Protein AF-A0A522F5X0-F1 (afdb_monomer_lite)

Radius of gyration: 20.47 Å; chains: 1; bounding box: 51×37×40 Å

Foldseek 3Di:
DFPQWAAPVRDGPDTRDDDPLAAAEQALPANALTACALAENHLYECANYNCHNYQCANYHCHNY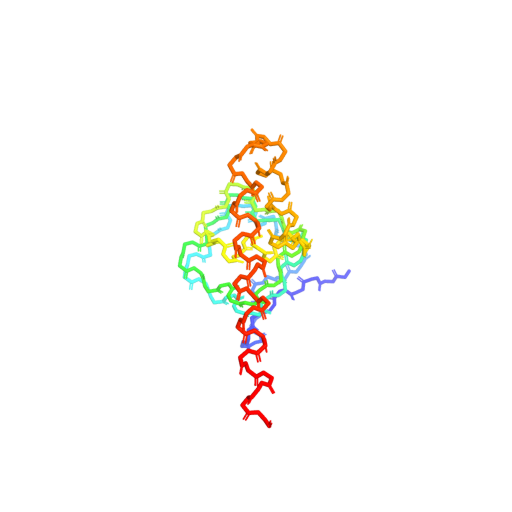HRDDPVNVVNHDDCCDPVVVVVVVCVVPVPPSVVVVVVVVVVVVVVVVVVVVVD

Secondary structure (DSSP, 8-state):
----EE-TT--EEE-TTS---TT-B-TT-B-TT-B-TT-B-TT-B-TT-B-TT-B-TT-B-TT-BS--HHHHHTTSS---HHHHHHHHHHT-TTHHHHHHHHHHHHHHHHHHHHHTT-

pLDDT: mean 72.4, std 12.67, range [42.53, 90.56]

Sequence (118 aa):
MELRVKNIYGKIIFDSVKENLKYINLRNAVLENANLKGVNLVNANLENANLENANLENANLENAKGLSVNNLLNKTSKVSFWALMAHILIGGAVIGLSVYTIYNTLGIIIWLMILSIK

Structure (mmCIF, N/CA/C/O backbone):
data_AF-A0A522F5X0-F1
#
_entry.id   AF-A0A522F5X0-F1
#
loop_
_atom_site.group_PDB
_atom_site.id
_atom_site.type_symbol
_atom_site.label_atom_id
_atom_site.label_alt_id
_atom_site.label_comp_id
_atom_site.label_asym_id
_atom_site.label_entity_id
_atom_site.label_seq_id
_atom_site.pdbx_PDB_ins_code
_atom_site.Cartn_x
_atom_site.Cartn_y
_atom_site.Cartn_z
_atom_site.occupancy
_atom_site.B_iso_or_equiv
_atom_site.auth_seq_id
_atom_site.auth_comp_id
_atom_site.auth_asym_id
_atom_site.auth_atom_id
_atom_site.pdbx_PDB_model_num
ATOM 1 N N . MET A 1 1 ? -23.457 7.690 -5.151 1.00 42.53 1 MET A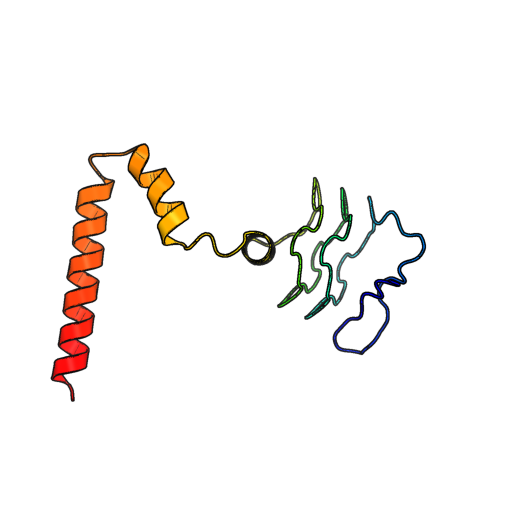 N 1
ATOM 2 C CA . MET A 1 1 ? -22.444 7.442 -6.195 1.00 42.53 1 MET A CA 1
ATOM 3 C C . MET A 1 1 ? -21.910 6.051 -5.946 1.00 42.53 1 MET A C 1
ATOM 5 O O . MET A 1 1 ? -21.353 5.828 -4.879 1.00 42.53 1 MET A O 1
ATOM 9 N N . GLU A 1 2 ? -22.161 5.114 -6.855 1.00 47.72 2 GLU A N 1
ATOM 10 C CA . GLU A 1 2 ? -21.611 3.772 -6.717 1.00 47.72 2 GLU A CA 1
ATOM 11 C C . GLU A 1 2 ? -20.102 3.780 -7.083 1.00 47.72 2 GLU A C 1
ATOM 13 O O . GLU A 1 2 ? -19.741 3.793 -8.258 1.00 47.72 2 GLU A O 1
ATOM 18 N N . LEU A 1 3 ? -19.197 3.859 -6.095 1.00 52.19 3 LEU A N 1
ATOM 19 C CA . LEU A 1 3 ? -17.733 3.717 -6.249 1.00 52.19 3 LEU A CA 1
ATOM 20 C C . LEU A 1 3 ? -17.291 2.299 -6.681 1.00 52.19 3 LEU A C 1
ATOM 22 O O . LEU A 1 3 ? -16.812 1.501 -5.875 1.00 52.19 3 LEU A O 1
ATOM 26 N N . ARG A 1 4 ? -17.439 1.963 -7.961 1.00 66.25 4 ARG A N 1
ATOM 27 C CA . ARG A 1 4 ? -16.871 0.723 -8.510 1.00 66.25 4 ARG A CA 1
ATOM 28 C C . ARG A 1 4 ? -15.369 0.876 -8.706 1.00 66.25 4 ARG A C 1
ATOM 30 O O . ARG A 1 4 ? -14.936 1.590 -9.610 1.00 66.25 4 ARG A O 1
ATOM 37 N N . VAL A 1 5 ? -14.577 0.183 -7.894 1.00 72.56 5 VAL A N 1
ATOM 38 C CA . VAL A 1 5 ? -13.126 0.111 -8.094 1.00 72.56 5 VAL A CA 1
ATOM 39 C C . VAL A 1 5 ? -12.866 -0.878 -9.218 1.00 72.56 5 VAL A C 1
ATOM 41 O O . VAL A 1 5 ? -13.249 -2.042 -9.115 1.00 72.56 5 VAL A O 1
ATOM 44 N N . LYS A 1 6 ? -12.222 -0.429 -10.294 1.00 77.81 6 LYS A N 1
ATOM 45 C CA . LYS A 1 6 ? -11.808 -1.280 -11.415 1.00 77.81 6 LYS A CA 1
ATOM 46 C C . LYS A 1 6 ? -10.287 -1.303 -11.517 1.00 77.81 6 LYS A C 1
ATOM 48 O O . LYS A 1 6 ? -9.650 -0.303 -11.197 1.00 77.81 6 LYS A O 1
ATOM 53 N N . ASN A 1 7 ? -9.724 -2.424 -11.960 1.00 75.88 7 ASN A N 1
ATOM 54 C CA . ASN A 1 7 ? -8.313 -2.490 -12.360 1.00 75.88 7 ASN A CA 1
ATOM 55 C C . ASN A 1 7 ? -8.145 -2.165 -13.854 1.00 75.88 7 ASN A C 1
ATOM 57 O O . ASN A 1 7 ? -9.129 -1.947 -14.566 1.00 75.88 7 ASN A O 1
ATOM 61 N N . ILE A 1 8 ? -6.899 -2.204 -14.339 1.00 73.88 8 ILE A N 1
ATOM 62 C CA . ILE A 1 8 ? -6.541 -2.011 -15.757 1.00 73.88 8 ILE A CA 1
ATOM 63 C C . ILE A 1 8 ? -7.288 -2.922 -16.742 1.00 73.88 8 ILE A C 1
ATOM 65 O O . ILE A 1 8 ? -7.482 -2.548 -17.892 1.00 73.88 8 ILE A O 1
ATOM 69 N N . TYR A 1 9 ? -7.760 -4.091 -16.308 1.00 76.88 9 TYR A N 1
ATOM 70 C CA . TYR A 1 9 ? -8.514 -5.020 -17.156 1.00 76.88 9 TYR A CA 1
ATOM 71 C C . TYR A 1 9 ? -10.006 -4.669 -17.228 1.00 76.88 9 TYR A C 1
ATOM 73 O O . TYR A 1 9 ? -10.807 -5.440 -17.750 1.00 76.88 9 TYR A O 1
ATOM 81 N N . GLY A 1 10 ? -10.414 -3.546 -16.628 1.00 73.25 10 GLY A N 1
ATOM 82 C CA . GLY A 1 10 ? -11.814 -3.163 -16.478 1.00 73.25 10 GLY A CA 1
ATOM 83 C C . GLY A 1 10 ? -12.590 -4.052 -15.501 1.00 73.25 10 GLY A C 1
ATOM 84 O O . GLY A 1 10 ? -13.799 -3.862 -15.341 1.00 73.25 10 GLY A O 1
ATOM 85 N N . LYS A 1 11 ? -11.919 -4.997 -14.823 1.00 78.00 11 LYS A N 1
ATOM 86 C CA . LYS A 1 11 ? -12.540 -5.906 -13.860 1.00 78.00 11 LYS A CA 1
ATOM 87 C C . LYS A 1 11 ? -12.908 -5.121 -12.611 1.00 78.00 11 LYS A C 1
ATOM 89 O O . LYS A 1 11 ? -12.049 -4.477 -12.010 1.00 78.00 11 LYS A O 1
ATOM 94 N N . ILE A 1 12 ? -14.180 -5.198 -12.222 1.00 72.38 12 ILE A N 1
ATOM 95 C CA . ILE A 1 12 ? -14.646 -4.673 -10.938 1.00 72.38 12 ILE A CA 1
ATOM 96 C C . ILE A 1 12 ? -13.978 -5.500 -9.842 1.00 72.38 12 ILE A C 1
ATOM 98 O O . ILE A 1 12 ? -14.120 -6.721 -9.792 1.00 72.38 12 ILE A O 1
ATOM 102 N N . ILE A 1 13 ? -13.207 -4.812 -9.012 1.00 73.75 13 ILE A N 1
ATOM 103 C CA . ILE A 1 13 ? -12.533 -5.362 -7.843 1.00 73.75 13 ILE A CA 1
ATOM 104 C C . ILE A 1 13 ? -13.480 -5.263 -6.646 1.00 73.75 13 ILE A C 1
ATOM 106 O O . ILE A 1 13 ? -13.622 -6.237 -5.919 1.00 73.75 13 ILE A O 1
ATOM 110 N N . PHE A 1 14 ? -14.181 -4.127 -6.509 1.00 73.75 14 PHE A N 1
ATOM 111 C CA . PHE A 1 14 ? -15.183 -3.882 -5.465 1.00 73.75 14 PHE A CA 1
ATOM 112 C C . PHE A 1 14 ? -16.363 -3.094 -6.035 1.00 73.75 14 PHE A C 1
ATOM 114 O O . PHE A 1 14 ? -16.153 -2.114 -6.759 1.00 73.75 14 PHE A O 1
ATOM 121 N N . ASP A 1 15 ? -17.589 -3.503 -5.698 1.00 65.00 15 ASP A N 1
ATOM 122 C CA . ASP A 1 15 ? -18.812 -2.762 -6.012 1.00 65.00 15 ASP A CA 1
ATOM 123 C C . ASP A 1 15 ? -19.373 -2.097 -4.743 1.00 65.00 15 ASP A C 1
ATOM 125 O O . ASP A 1 15 ? -19.517 -2.686 -3.675 1.00 65.00 15 ASP A O 1
ATOM 129 N N . SER A 1 16 ? -19.632 -0.809 -4.863 1.00 58.03 16 SER A N 1
ATOM 130 C CA . SER A 1 16 ? -19.728 0.202 -3.800 1.00 58.03 16 SER A CA 1
ATOM 131 C C . SER A 1 16 ? -20.894 0.198 -2.820 1.00 58.03 16 SER A C 1
ATOM 133 O O . SER A 1 16 ? -21.125 1.212 -2.163 1.00 58.03 16 SER A O 1
ATOM 135 N N . VAL A 1 17 ? -21.650 -0.876 -2.675 1.00 52.41 17 VAL A N 1
ATOM 136 C CA . VAL A 1 17 ? -22.863 -0.792 -1.847 1.00 52.41 17 VAL A CA 1
ATOM 137 C C . VAL A 1 17 ? -22.642 -1.322 -0.428 1.00 52.41 17 VAL A C 1
ATOM 139 O O . VAL A 1 17 ? -23.480 -1.084 0.440 1.00 52.41 17 VAL A O 1
ATOM 142 N N . LYS A 1 18 ? -21.535 -2.024 -0.126 1.00 49.34 18 LYS A N 1
ATOM 143 C CA . LYS A 1 18 ? -21.519 -2.783 1.139 1.00 49.34 18 LYS A CA 1
ATOM 144 C C . LYS A 1 18 ? -20.195 -3.168 1.780 1.00 49.34 18 LYS A C 1
ATOM 146 O O . LYS A 1 18 ? -20.221 -3.668 2.905 1.00 49.34 18 LYS A O 1
ATOM 151 N N . GLU A 1 19 ? -19.055 -3.000 1.129 1.00 53.53 19 GLU A N 1
ATOM 152 C CA . GLU A 1 19 ? -17.862 -3.676 1.635 1.00 53.53 19 GLU A CA 1
ATOM 153 C C . GLU A 1 19 ? -17.099 -2.806 2.628 1.00 53.53 19 GLU A C 1
ATOM 155 O O . GLU A 1 19 ? -16.337 -1.900 2.300 1.00 53.53 19 GLU A O 1
ATOM 160 N N . ASN A 1 20 ? -17.325 -3.117 3.901 1.00 60.59 20 ASN A N 1
ATOM 161 C CA . ASN A 1 20 ? -16.385 -2.852 4.969 1.00 60.59 20 ASN A CA 1
ATOM 162 C C . ASN A 1 20 ? -15.110 -3.656 4.654 1.00 60.59 20 ASN A C 1
ATOM 164 O O . ASN A 1 20 ? -14.924 -4.740 5.194 1.00 60.59 20 ASN A O 1
ATOM 168 N N . LEU A 1 21 ? -14.250 -3.141 3.766 1.00 71.12 21 LEU A N 1
ATOM 169 C CA . LEU A 1 21 ? -12.991 -3.775 3.331 1.00 71.12 21 LEU A CA 1
ATOM 170 C C . LEU A 1 21 ? -11.930 -3.817 4.444 1.00 71.12 21 LEU A C 1
ATOM 172 O O . LEU A 1 21 ? -10.749 -4.083 4.207 1.00 71.12 21 LEU A O 1
ATOM 176 N N . LYS A 1 22 ? -12.361 -3.591 5.686 1.00 72.56 22 LYS A N 1
ATOM 177 C CA . LYS A 1 22 ? -11.572 -3.880 6.864 1.00 72.56 22 LYS A CA 1
ATOM 178 C C . LYS A 1 22 ? -11.257 -5.375 6.849 1.00 72.56 22 LYS A C 1
ATOM 180 O O . LYS A 1 22 ? -12.168 -6.186 6.706 1.00 72.56 22 LYS A O 1
ATOM 185 N N . TYR A 1 23 ? -9.989 -5.735 7.010 1.00 80.25 23 TYR A N 1
ATOM 186 C CA . TYR A 1 23 ? -9.493 -7.120 7.020 1.00 80.25 23 TYR A CA 1
ATOM 187 C C . TYR A 1 23 ? -9.523 -7.867 5.679 1.00 80.25 23 TYR A C 1
ATOM 189 O O . TYR A 1 23 ? -9.340 -9.086 5.664 1.00 80.25 23 TYR A O 1
ATOM 197 N N . ILE A 1 24 ? -9.729 -7.189 4.546 1.00 83.44 24 ILE A N 1
ATOM 198 C CA . ILE A 1 24 ? -9.742 -7.896 3.264 1.00 83.44 24 ILE A CA 1
ATOM 199 C C . ILE A 1 24 ? -8.366 -8.486 2.922 1.00 83.44 24 ILE A C 1
ATOM 201 O O . ILE A 1 24 ? -7.327 -7.856 3.130 1.00 83.44 24 ILE A O 1
ATOM 205 N N . ASN A 1 25 ? -8.358 -9.699 2.366 1.00 84.38 25 ASN A N 1
ATOM 206 C CA . ASN A 1 25 ? -7.154 -10.318 1.829 1.00 84.38 25 ASN A CA 1
ATOM 207 C C . ASN A 1 25 ? -7.022 -10.025 0.328 1.00 84.38 25 ASN A C 1
ATOM 209 O O . ASN A 1 25 ? -7.747 -10.585 -0.489 1.00 84.38 25 ASN A O 1
ATOM 213 N N . LEU A 1 26 ? -6.078 -9.153 -0.013 1.00 82.31 26 LEU A N 1
ATOM 214 C CA . LEU A 1 26 ? -5.714 -8.737 -1.369 1.00 82.31 26 LEU A CA 1
ATOM 215 C C . LEU A 1 26 ? -4.275 -9.133 -1.707 1.00 82.31 26 LEU A C 1
ATOM 217 O O . LEU A 1 26 ? -3.614 -8.492 -2.527 1.00 82.31 26 LEU A O 1
ATOM 221 N N . ARG A 1 27 ? -3.779 -10.203 -1.084 1.00 86.50 27 ARG A N 1
ATOM 222 C CA . ARG A 1 27 ? -2.451 -10.731 -1.370 1.00 86.50 27 ARG A CA 1
ATOM 223 C C . ARG A 1 27 ? -2.326 -11.090 -2.856 1.00 86.50 27 ARG A C 1
ATOM 225 O O . ARG A 1 27 ? -3.177 -11.792 -3.398 1.00 86.50 27 ARG A O 1
ATOM 232 N N . ASN A 1 28 ? -1.252 -10.633 -3.500 1.00 85.81 28 ASN A N 1
ATOM 233 C CA . ASN A 1 28 ? -0.994 -10.770 -4.942 1.00 85.81 28 ASN A CA 1
ATOM 234 C C . ASN A 1 28 ? -2.065 -10.132 -5.862 1.00 85.81 28 ASN A C 1
ATOM 236 O O . ASN A 1 28 ? -2.160 -10.493 -7.037 1.00 85.81 28 ASN A O 1
ATOM 240 N N . ALA A 1 29 ? -2.906 -9.219 -5.362 1.00 84.31 29 ALA A N 1
ATOM 241 C CA . ALA A 1 29 ? -3.924 -8.577 -6.189 1.00 84.31 29 ALA A CA 1
ATOM 242 C C . ALA A 1 29 ? -3.302 -7.623 -7.223 1.00 84.31 29 ALA A C 1
ATOM 244 O O . ALA A 1 29 ? -2.361 -6.890 -6.924 1.00 84.31 29 ALA A O 1
ATOM 245 N N . VAL A 1 30 ? -3.874 -7.586 -8.431 1.00 85.81 30 VAL A N 1
ATOM 246 C CA . VAL A 1 30 ? -3.515 -6.600 -9.462 1.00 85.81 30 VAL A CA 1
ATOM 247 C C . VAL A 1 30 ? -4.452 -5.399 -9.344 1.00 85.81 30 VAL A C 1
ATOM 249 O O . VAL A 1 30 ? -5.593 -5.439 -9.814 1.00 85.81 30 VAL A O 1
ATOM 252 N N . LEU A 1 31 ? -3.954 -4.356 -8.681 1.00 82.88 31 LEU A N 1
ATOM 253 C CA . LEU A 1 31 ? -4.622 -3.084 -8.381 1.00 82.88 31 LEU A CA 1
ATOM 254 C C . LEU A 1 31 ? -3.945 -1.910 -9.108 1.00 82.88 31 LEU A C 1
ATOM 256 O O . LEU A 1 31 ? -4.115 -0.755 -8.720 1.00 82.88 31 LEU A O 1
ATOM 260 N N . GLU A 1 32 ? -3.173 -2.203 -10.154 1.00 85.81 32 GLU A N 1
ATOM 261 C CA . GLU A 1 32 ? -2.517 -1.192 -10.974 1.00 85.81 32 GLU A CA 1
ATOM 262 C C . GLU A 1 32 ? -3.557 -0.188 -11.492 1.00 85.81 32 GLU A C 1
ATOM 264 O O . GLU A 1 32 ? -4.641 -0.587 -11.937 1.00 85.81 32 GLU A O 1
ATOM 269 N N . ASN A 1 33 ? -3.254 1.107 -11.391 1.00 84.06 33 ASN A N 1
ATOM 270 C CA . ASN A 1 33 ? -4.137 2.214 -11.778 1.00 84.06 33 ASN A CA 1
ATOM 271 C C . ASN A 1 33 ? -5.535 2.202 -11.112 1.00 84.06 33 ASN A C 1
ATOM 273 O O . ASN A 1 33 ? -6.448 2.897 -11.567 1.00 84.06 33 ASN A O 1
ATOM 277 N N . ALA A 1 34 ? -5.747 1.425 -10.043 1.00 84.44 34 ALA A N 1
ATOM 278 C CA . ALA A 1 34 ? -7.047 1.343 -9.386 1.00 84.44 34 ALA A CA 1
ATOM 279 C C . ALA A 1 34 ? -7.384 2.648 -8.647 1.00 84.44 34 ALA A C 1
ATOM 281 O O . ALA A 1 34 ? -6.550 3.228 -7.949 1.00 84.44 34 ALA A O 1
ATOM 282 N N . ASN A 1 35 ? -8.640 3.090 -8.744 1.00 82.62 35 ASN A N 1
ATOM 283 C CA . ASN A 1 35 ? -9.130 4.219 -7.958 1.00 82.62 35 ASN A CA 1
ATOM 284 C C . ASN A 1 35 ? -9.631 3.745 -6.587 1.00 82.62 35 ASN A C 1
ATOM 286 O O . ASN A 1 35 ? -10.764 3.288 -6.467 1.00 82.62 35 ASN A O 1
ATOM 290 N N . LEU A 1 36 ? -8.784 3.867 -5.567 1.00 80.94 36 LEU A N 1
ATOM 291 C CA . LEU A 1 36 ? -9.053 3.499 -4.173 1.00 80.94 36 LEU A CA 1
ATOM 292 C C . LEU A 1 36 ? -9.269 4.737 -3.278 1.00 80.94 36 LEU A C 1
ATOM 294 O O . LEU A 1 36 ? -9.126 4.664 -2.054 1.00 80.94 36 LEU A O 1
ATOM 298 N N . LYS A 1 37 ? -9.625 5.884 -3.873 1.00 82.62 37 LYS A N 1
ATOM 299 C CA . LYS A 1 37 ? -9.823 7.143 -3.151 1.00 82.62 37 LYS A CA 1
ATOM 300 C C . LYS A 1 37 ? -10.915 7.008 -2.085 1.00 82.62 37 LYS A C 1
ATOM 302 O O . LYS A 1 37 ? -12.047 6.642 -2.390 1.00 82.62 37 LYS A O 1
ATOM 307 N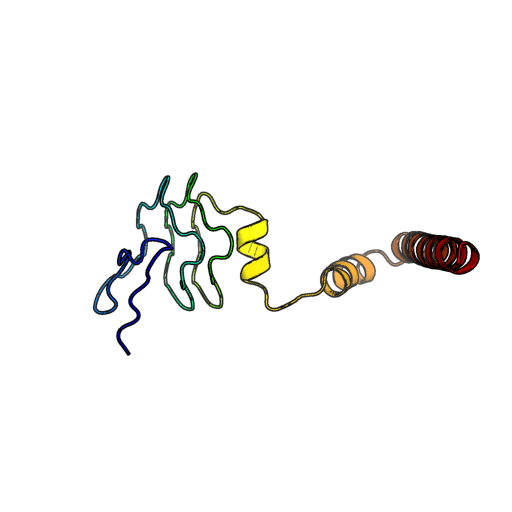 N . GLY A 1 38 ? -10.581 7.332 -0.835 1.00 80.88 38 GLY A N 1
ATOM 308 C CA . GLY A 1 38 ? -11.512 7.293 0.301 1.00 80.88 38 GLY A CA 1
ATOM 309 C C . GLY A 1 38 ? -11.914 5.890 0.778 1.00 80.88 38 GLY A C 1
ATOM 310 O O . GLY A 1 38 ? -12.798 5.767 1.624 1.00 80.88 38 GLY A O 1
ATOM 311 N N . VAL A 1 39 ? -11.296 4.827 0.254 1.00 82.50 39 VAL A N 1
ATOM 312 C CA . VAL A 1 39 ? -11.649 3.442 0.599 1.00 82.50 39 VAL A CA 1
ATOM 313 C C . VAL A 1 39 ? -11.129 3.068 1.993 1.00 82.50 39 VAL A C 1
ATOM 315 O O . VAL A 1 39 ? -10.044 3.482 2.402 1.00 82.50 39 VAL A O 1
ATOM 318 N N . ASN A 1 40 ? -11.898 2.264 2.734 1.00 84.50 40 ASN A N 1
ATOM 319 C CA . ASN A 1 40 ? -11.536 1.792 4.071 1.00 84.50 40 ASN A CA 1
ATOM 320 C C . ASN A 1 40 ? -10.876 0.403 4.038 1.00 84.50 40 ASN A C 1
ATOM 322 O O . ASN A 1 40 ? -11.571 -0.605 4.039 1.00 84.50 40 ASN A O 1
ATOM 326 N N . LEU A 1 41 ? -9.545 0.365 4.045 1.00 83.81 41 LEU A N 1
ATOM 327 C CA . LEU A 1 41 ? -8.683 -0.823 3.976 1.00 83.81 41 LEU A CA 1
ATOM 328 C C . LEU A 1 41 ? -7.987 -1.128 5.321 1.00 83.81 41 LEU A C 1
ATOM 330 O O . LEU A 1 41 ? -6.866 -1.639 5.353 1.00 83.81 41 LEU A O 1
ATOM 334 N N . VAL A 1 42 ? -8.621 -0.798 6.449 1.00 88.69 42 VAL A N 1
ATOM 335 C CA . VAL A 1 42 ? -8.044 -1.035 7.784 1.00 88.69 42 VAL A CA 1
ATOM 336 C C . VAL A 1 42 ? -7.762 -2.527 7.988 1.00 88.69 42 VAL A C 1
ATOM 338 O O . VAL A 1 42 ? -8.625 -3.360 7.736 1.00 88.69 42 VAL A O 1
ATOM 341 N N . ASN A 1 43 ? -6.572 -2.893 8.462 1.00 89.44 43 ASN A N 1
ATOM 342 C CA . ASN A 1 43 ? -6.119 -4.283 8.617 1.00 89.44 43 ASN A CA 1
ATOM 343 C C . ASN A 1 43 ? -6.113 -5.121 7.315 1.00 89.44 43 ASN A C 1
ATOM 345 O O . ASN A 1 43 ? -6.080 -6.351 7.388 1.00 89.44 43 ASN A O 1
ATOM 349 N N . ALA A 1 44 ? -6.167 -4.508 6.127 1.00 88.56 44 ALA A N 1
ATOM 350 C CA . ALA A 1 44 ? -6.120 -5.250 4.867 1.00 88.56 44 ALA A CA 1
ATOM 351 C C . ALA A 1 44 ? -4.749 -5.918 4.647 1.00 88.56 44 ALA A C 1
ATOM 353 O O . ALA A 1 44 ? -3.706 -5.359 4.993 1.00 88.56 44 ALA A O 1
ATOM 354 N N . ASN A 1 45 ? -4.731 -7.100 4.027 1.00 89.12 45 ASN A N 1
ATOM 355 C CA . ASN A 1 45 ? -3.499 -7.743 3.573 1.00 89.12 45 ASN A CA 1
ATOM 356 C C . ASN A 1 45 ? -3.246 -7.416 2.093 1.00 89.12 45 ASN A C 1
ATOM 358 O O . ASN A 1 45 ? -3.937 -7.948 1.232 1.00 89.12 45 ASN A O 1
ATOM 362 N N . LEU A 1 46 ? -2.254 -6.572 1.803 1.00 87.06 46 LEU A N 1
ATOM 363 C CA . LEU A 1 46 ? -1.813 -6.188 0.454 1.00 87.06 46 LEU A CA 1
ATOM 364 C C . LEU A 1 46 ? -0.423 -6.762 0.121 1.00 87.06 46 LEU A C 1
ATOM 366 O O . LEU A 1 46 ? 0.274 -6.234 -0.743 1.00 87.06 46 LEU A O 1
ATOM 370 N N . GLU A 1 47 ? 0.019 -7.825 0.802 1.00 90.56 47 GLU A N 1
ATOM 371 C CA . GLU A 1 47 ? 1.307 -8.470 0.514 1.00 90.56 47 GLU A CA 1
ATOM 372 C C . GLU A 1 47 ? 1.414 -8.838 -0.972 1.00 90.56 47 GLU A C 1
ATOM 374 O O . GLU A 1 47 ? 0.544 -9.511 -1.527 1.00 90.56 47 GLU A O 1
ATOM 379 N N . ASN A 1 48 ? 2.488 -8.388 -1.624 1.00 87.38 48 ASN A N 1
ATOM 380 C CA . ASN A 1 48 ? 2.743 -8.579 -3.057 1.00 87.38 48 ASN A CA 1
ATOM 381 C C . ASN A 1 48 ? 1.644 -8.041 -3.997 1.00 87.38 48 ASN A C 1
ATOM 383 O O . ASN A 1 48 ? 1.598 -8.437 -5.162 1.00 87.38 48 ASN A O 1
ATOM 387 N N . ALA A 1 49 ? 0.735 -7.181 -3.531 1.00 87.44 49 ALA A N 1
ATOM 388 C CA . ALA A 1 49 ? -0.236 -6.547 -4.413 1.00 87.44 49 ALA A CA 1
ATOM 389 C C . ALA A 1 49 ? 0.464 -5.530 -5.331 1.00 87.44 49 ALA A C 1
ATOM 391 O O . ALA A 1 49 ? 1.274 -4.722 -4.870 1.00 87.44 49 ALA A O 1
ATOM 392 N N . ASN A 1 50 ? 0.125 -5.532 -6.622 1.00 86.81 50 ASN A N 1
ATOM 393 C CA . ASN A 1 50 ? 0.564 -4.486 -7.539 1.00 86.81 50 ASN A CA 1
ATOM 394 C C . ASN A 1 50 ? -0.348 -3.262 -7.370 1.00 86.81 50 ASN A C 1
ATOM 396 O O . ASN A 1 50 ? -1.489 -3.288 -7.821 1.0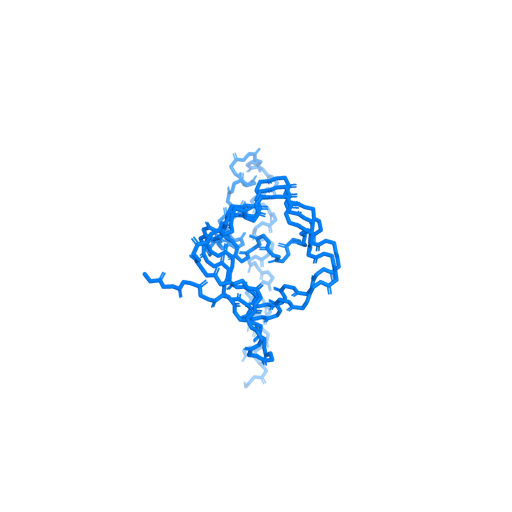0 86.81 50 ASN A O 1
ATOM 400 N N . LEU A 1 51 ? 0.159 -2.217 -6.713 1.00 84.69 51 LEU A N 1
ATOM 401 C CA . LEU A 1 51 ? -0.511 -0.930 -6.479 1.00 84.69 51 LEU A CA 1
ATOM 402 C C . LEU A 1 51 ? 0.111 0.210 -7.302 1.00 84.69 51 LEU A C 1
ATOM 404 O O . LEU A 1 51 ? -0.079 1.385 -6.980 1.00 84.69 51 LEU A O 1
ATOM 408 N N . GLU A 1 52 ? 0.882 -0.112 -8.340 1.00 85.44 52 GLU A N 1
ATOM 409 C CA . GLU A 1 52 ? 1.511 0.894 -9.188 1.00 85.44 52 GLU A CA 1
ATOM 410 C C . GLU A 1 52 ? 0.449 1.842 -9.771 1.00 85.44 52 GLU A C 1
ATOM 412 O O . GLU A 1 52 ? -0.595 1.421 -10.273 1.00 85.44 52 GLU A O 1
ATOM 417 N N . ASN A 1 53 ? 0.682 3.149 -9.615 1.00 83.12 53 ASN A N 1
ATOM 418 C CA . ASN A 1 53 ? -0.232 4.226 -10.017 1.00 83.12 53 ASN A CA 1
ATOM 419 C C . ASN A 1 53 ? -1.652 4.171 -9.411 1.00 83.12 53 ASN A C 1
ATOM 421 O O . ASN A 1 53 ? -2.543 4.892 -9.862 1.00 83.12 53 ASN A O 1
ATOM 425 N N . ALA A 1 54 ? -1.894 3.358 -8.378 1.00 85.00 54 ALA A N 1
ATOM 426 C CA . ALA A 1 54 ? -3.183 3.336 -7.693 1.00 85.00 54 ALA A CA 1
ATOM 427 C C . ALA A 1 54 ? -3.435 4.658 -6.943 1.00 85.00 54 ALA A C 1
ATOM 429 O O . ALA A 1 54 ? -2.556 5.183 -6.249 1.00 85.00 54 ALA A O 1
ATOM 430 N N . ASN A 1 55 ? -4.659 5.183 -7.036 1.00 82.69 55 ASN A N 1
ATOM 431 C CA . ASN A 1 55 ? -5.067 6.376 -6.301 1.00 82.69 55 ASN A CA 1
ATOM 432 C C . ASN A 1 55 ? -5.523 5.993 -4.888 1.00 82.69 55 ASN A C 1
ATOM 434 O O . ASN A 1 55 ? -6.632 5.499 -4.712 1.00 82.69 55 ASN A O 1
ATOM 438 N N . LEU A 1 56 ? -4.679 6.253 -3.889 1.00 81.69 56 LEU A N 1
ATOM 439 C CA . LEU A 1 56 ? -4.942 5.993 -2.467 1.00 81.69 56 LEU A CA 1
ATOM 440 C C . LEU A 1 56 ? -5.276 7.273 -1.677 1.00 81.69 56 LEU A C 1
ATOM 442 O O . LEU A 1 56 ? -5.197 7.286 -0.446 1.00 81.69 56 LEU A O 1
ATOM 446 N N . GLU A 1 57 ? -5.631 8.365 -2.358 1.00 83.38 57 GLU A N 1
ATOM 447 C CA . GLU A 1 57 ? -5.963 9.637 -1.714 1.00 83.38 57 GLU A CA 1
ATOM 448 C C . GLU A 1 57 ? -7.090 9.439 -0.685 1.00 83.38 57 GLU A C 1
ATOM 450 O O . GLU A 1 57 ? -8.134 8.858 -0.981 1.00 83.38 57 GLU A O 1
ATOM 455 N N . ASN A 1 58 ? -6.889 9.904 0.549 1.00 81.75 58 ASN A N 1
ATOM 456 C CA . ASN A 1 58 ? -7.838 9.744 1.661 1.00 81.75 58 ASN A CA 1
ATOM 457 C C . ASN A 1 58 ? -8.235 8.288 1.998 1.00 81.75 58 ASN A C 1
ATOM 459 O O . ASN A 1 58 ? -9.184 8.084 2.753 1.00 81.75 58 ASN A O 1
ATOM 463 N N . ALA A 1 59 ? -7.534 7.270 1.486 1.00 83.50 59 ALA A N 1
ATOM 464 C CA . ALA A 1 59 ? -7.788 5.881 1.861 1.00 83.50 59 ALA A CA 1
ATOM 465 C C . ALA A 1 59 ? -7.376 5.624 3.322 1.00 83.50 59 ALA A C 1
ATOM 467 O O . ALA A 1 59 ? -6.306 6.056 3.778 1.00 83.50 59 ALA A O 1
ATOM 468 N N . ASN A 1 60 ? -8.206 4.886 4.064 1.00 85.56 60 ASN A N 1
ATOM 469 C CA . ASN A 1 60 ? -7.855 4.434 5.404 1.00 85.56 60 ASN A CA 1
ATOM 470 C C . ASN A 1 60 ? -7.072 3.117 5.312 1.00 85.56 60 ASN A C 1
ATOM 472 O O . ASN A 1 60 ? -7.637 2.089 4.967 1.00 85.56 60 ASN A O 1
ATOM 476 N N . LEU A 1 61 ? -5.775 3.166 5.614 1.00 83.94 61 LEU A N 1
ATOM 477 C CA . LEU A 1 61 ? -4.829 2.044 5.534 1.00 83.94 61 LEU A CA 1
ATOM 478 C C . LEU A 1 61 ? -4.265 1.672 6.914 1.00 83.94 61 LEU A C 1
ATOM 480 O O . LEU A 1 61 ? -3.172 1.118 7.014 1.00 83.94 61 LEU A O 1
ATOM 484 N N . GLU A 1 62 ? -4.959 2.040 7.992 1.00 87.56 62 GLU A N 1
ATOM 485 C CA . GLU A 1 62 ? -4.524 1.723 9.352 1.00 87.56 62 GLU A CA 1
ATOM 486 C C . GLU A 1 62 ? -4.260 0.215 9.490 1.00 87.56 62 GLU A C 1
ATOM 488 O O . GLU A 1 62 ? -5.112 -0.600 9.141 1.00 87.56 62 GLU A O 1
ATOM 493 N N . ASN A 1 63 ? -3.070 -0.166 9.961 1.00 86.94 63 ASN A N 1
ATOM 494 C CA . ASN A 1 63 ? -2.645 -1.564 10.126 1.00 86.94 63 ASN A CA 1
ATOM 495 C C . ASN A 1 63 ? -2.686 -2.436 8.851 1.00 86.94 63 ASN A C 1
ATOM 497 O O . ASN A 1 63 ? -2.643 -3.665 8.946 1.00 86.94 63 ASN A O 1
ATOM 501 N N . ALA A 1 64 ? -2.759 -1.842 7.657 1.00 87.62 64 ALA A N 1
ATOM 502 C CA . ALA A 1 64 ? -2.648 -2.597 6.415 1.00 87.62 64 ALA A CA 1
ATOM 503 C C . ALA A 1 64 ? -1.226 -3.171 6.250 1.00 87.62 64 ALA A C 1
ATOM 505 O O . ALA A 1 64 ? -0.229 -2.503 6.530 1.00 87.62 64 ALA A O 1
ATOM 506 N N . LYS A 1 65 ? -1.129 -4.418 5.781 1.00 88.06 65 LYS A N 1
ATOM 507 C CA . LYS A 1 65 ? 0.139 -5.134 5.558 1.00 88.06 65 LYS A CA 1
ATOM 508 C C . LYS A 1 65 ? 0.533 -5.098 4.086 1.00 88.06 65 LYS A C 1
ATOM 510 O O . LYS A 1 65 ? -0.339 -5.054 3.228 1.00 88.06 65 LYS A O 1
ATOM 515 N N . GLY A 1 66 ? 1.831 -5.158 3.785 1.00 84.06 66 GLY A N 1
ATOM 516 C CA . GLY A 1 66 ? 2.324 -5.252 2.403 1.00 84.06 66 GLY A CA 1
ATOM 517 C C . GLY A 1 66 ? 2.365 -3.931 1.625 1.00 84.06 66 GLY A C 1
ATOM 518 O O . GLY A 1 66 ? 2.478 -3.942 0.403 1.00 84.06 66 GLY A O 1
ATOM 519 N N . LEU A 1 67 ? 2.285 -2.786 2.310 1.00 83.00 67 LEU A N 1
ATOM 520 C CA . LEU A 1 67 ? 2.450 -1.476 1.680 1.00 83.00 67 LEU A CA 1
ATOM 521 C C . LEU A 1 67 ? 3.931 -1.160 1.444 1.00 83.00 67 LEU A C 1
ATOM 523 O O . LEU A 1 67 ? 4.750 -1.255 2.354 1.00 83.00 67 LEU A O 1
ATOM 527 N N . SER A 1 68 ? 4.256 -0.728 0.226 1.00 81.94 68 SER A N 1
ATOM 528 C CA . SER A 1 68 ? 5.563 -0.158 -0.106 1.00 81.94 68 SER A CA 1
ATOM 529 C C . SER A 1 68 ? 5.611 1.336 0.232 1.00 81.94 68 SER A C 1
ATOM 531 O O . SER A 1 68 ? 4.579 2.012 0.235 1.00 81.94 68 SER A O 1
ATOM 533 N N . VAL A 1 69 ? 6.817 1.874 0.445 1.00 74.19 69 VAL A N 1
ATOM 534 C CA . VAL A 1 69 ? 7.069 3.316 0.642 1.00 74.19 69 VAL A CA 1
ATOM 535 C C . VAL A 1 69 ? 6.442 4.146 -0.485 1.00 74.19 69 VAL A C 1
ATOM 537 O O . VAL A 1 69 ? 5.834 5.181 -0.221 1.00 74.19 69 VAL A O 1
ATOM 540 N N . ASN A 1 70 ? 6.483 3.652 -1.725 1.00 72.12 70 ASN A N 1
ATOM 541 C CA . ASN A 1 70 ? 5.885 4.326 -2.883 1.00 72.12 70 ASN A CA 1
ATOM 542 C C . ASN A 1 70 ? 4.360 4.487 -2.751 1.00 72.12 70 ASN A C 1
ATOM 544 O O . ASN A 1 70 ? 3.808 5.523 -3.114 1.00 72.12 70 ASN A O 1
ATOM 548 N N . ASN A 1 71 ? 3.682 3.505 -2.152 1.00 73.12 71 ASN A N 1
ATOM 549 C CA . ASN A 1 71 ? 2.233 3.549 -1.943 1.00 73.12 71 ASN A CA 1
ATOM 550 C C . ASN A 1 71 ? 1.853 4.607 -0.892 1.00 73.12 71 ASN A C 1
ATOM 552 O O . ASN A 1 71 ? 0.764 5.176 -0.946 1.00 73.12 71 ASN A O 1
ATOM 556 N N . LEU A 1 72 ? 2.754 4.884 0.059 1.00 68.62 72 LEU A N 1
ATOM 557 C CA . LEU A 1 72 ? 2.569 5.902 1.095 1.00 68.62 72 LEU A CA 1
ATOM 558 C C . LEU A 1 72 ? 2.811 7.319 0.558 1.00 68.62 72 LEU A C 1
ATOM 560 O O . LEU A 1 72 ? 2.088 8.239 0.940 1.00 68.62 72 LEU A O 1
ATOM 564 N N . LEU A 1 73 ? 3.763 7.490 -0.366 1.00 65.06 73 LEU A N 1
ATOM 565 C CA . LEU A 1 73 ? 4.024 8.773 -1.031 1.00 65.06 73 LEU A CA 1
ATOM 566 C C . LEU A 1 73 ? 2.810 9.265 -1.833 1.00 65.06 73 LEU A C 1
ATOM 568 O O . LEU A 1 73 ? 2.509 10.457 -1.820 1.00 65.06 73 LEU A O 1
ATOM 572 N N . ASN A 1 74 ? 2.059 8.346 -2.447 1.00 63.12 74 ASN A N 1
ATOM 573 C CA . ASN A 1 74 ? 0.828 8.663 -3.178 1.00 63.12 74 ASN A CA 1
ATOM 574 C C . ASN A 1 74 ? -0.327 9.112 -2.262 1.00 63.12 74 ASN A C 1
ATOM 576 O O . ASN A 1 74 ? -1.283 9.725 -2.736 1.00 63.12 74 ASN A O 1
ATOM 580 N N . LYS A 1 75 ? -0.251 8.824 -0.953 1.00 63.06 75 LYS A N 1
ATOM 581 C CA . LYS A 1 75 ? -1.250 9.242 0.043 1.00 63.06 75 LYS A CA 1
ATOM 582 C C . LYS A 1 75 ? -1.023 10.678 0.511 1.00 63.06 75 LYS A C 1
ATOM 584 O O . LYS A 1 75 ? -1.976 11.399 0.801 1.00 63.06 75 LYS A O 1
ATOM 589 N N . THR A 1 76 ? 0.234 11.092 0.622 1.00 53.34 76 THR A N 1
ATOM 590 C CA . THR A 1 76 ? 0.582 12.445 1.048 1.00 53.34 76 THR A CA 1
ATOM 591 C C . THR A 1 76 ? 0.448 13.390 -0.132 1.00 53.34 76 THR A C 1
ATOM 593 O O . THR A 1 76 ? 1.239 13.338 -1.070 1.00 53.34 76 THR A O 1
ATOM 596 N N . SER A 1 77 ? -0.544 14.276 -0.089 1.00 55.28 77 SER A N 1
ATOM 597 C CA . SER A 1 77 ? -0.683 15.385 -1.029 1.00 55.28 77 SER A CA 1
ATOM 598 C C . SER A 1 77 ? 0.624 16.179 -1.100 1.00 55.28 77 SER A C 1
ATOM 600 O O . SER A 1 77 ? 0.876 16.995 -0.220 1.00 55.28 77 SER A O 1
ATOM 602 N N . LYS A 1 78 ? 1.462 15.909 -2.111 1.00 53.34 78 LYS A N 1
ATOM 603 C CA . LYS A 1 78 ? 2.657 16.683 -2.488 1.00 53.34 78 LYS A CA 1
ATOM 604 C C . LYS A 1 78 ? 3.391 17.324 -1.301 1.00 53.34 78 LYS A C 1
ATOM 606 O O . LYS A 1 78 ? 3.702 18.514 -1.353 1.00 53.34 78 LYS A O 1
ATOM 611 N N . VAL A 1 79 ? 3.682 16.584 -0.228 1.00 55.22 79 VAL A N 1
ATOM 612 C CA . VAL A 1 79 ? 4.683 17.088 0.715 1.00 55.22 79 VAL A CA 1
ATOM 613 C C . VAL A 1 79 ? 5.980 16.954 -0.056 1.00 55.22 79 VAL A C 1
ATOM 615 O O . VAL A 1 79 ? 6.499 15.853 -0.232 1.00 55.22 79 VAL A O 1
ATOM 618 N N . SER A 1 80 ? 6.403 18.060 -0.669 1.00 58.97 80 SER A N 1
ATOM 619 C CA . SER A 1 80 ? 7.609 18.091 -1.475 1.00 58.97 80 SER A CA 1
ATOM 620 C C . SER A 1 80 ? 8.733 17.516 -0.628 1.00 58.97 80 SER A C 1
ATOM 622 O O . SER A 1 80 ? 8.782 17.716 0.587 1.00 58.97 80 SER A O 1
ATOM 624 N N . PHE A 1 81 ? 9.654 16.803 -1.263 1.00 57.38 81 PHE A N 1
ATOM 625 C CA . PHE A 1 81 ? 10.833 16.250 -0.592 1.00 57.38 81 PHE A CA 1
ATOM 626 C C . PHE A 1 81 ? 11.548 17.303 0.294 1.00 57.38 81 PHE A C 1
ATOM 628 O O . PHE A 1 81 ? 12.144 16.997 1.320 1.00 57.38 81 PHE A O 1
ATOM 635 N N . TRP A 1 82 ? 11.378 18.573 -0.078 1.00 53.69 82 TRP A N 1
ATOM 636 C CA . TRP A 1 82 ? 11.863 19.794 0.542 1.00 53.69 82 TRP A CA 1
ATOM 637 C C . TRP A 1 82 ? 11.125 20.123 1.852 1.00 53.69 82 TRP A C 1
ATOM 639 O O . TRP A 1 82 ? 11.758 20.513 2.828 1.00 53.69 82 TRP A O 1
ATOM 649 N N . ALA A 1 83 ? 9.807 19.908 1.916 1.00 59.25 83 ALA A N 1
ATOM 650 C CA . ALA A 1 83 ? 9.004 20.067 3.128 1.00 59.25 83 ALA A CA 1
ATOM 651 C C . ALA A 1 83 ? 9.288 18.968 4.167 1.00 59.25 83 ALA A C 1
ATOM 653 O O . ALA A 1 83 ? 9.266 19.245 5.364 1.00 59.25 83 ALA A O 1
ATOM 654 N N . LEU A 1 84 ? 9.626 17.746 3.737 1.00 63.03 84 LEU A N 1
ATOM 655 C CA . LEU A 1 84 ? 10.102 16.702 4.653 1.00 63.03 84 LEU A CA 1
ATOM 656 C C . LEU A 1 84 ? 11.496 17.047 5.204 1.00 63.03 84 LEU A C 1
ATOM 658 O O . LEU A 1 84 ? 11.736 16.921 6.404 1.00 63.03 84 LEU A O 1
ATOM 662 N N . MET A 1 85 ? 12.382 17.573 4.351 1.00 56.25 85 MET A N 1
ATOM 663 C CA . MET A 1 85 ? 13.713 18.021 4.769 1.00 56.25 85 MET A CA 1
ATOM 664 C C . MET A 1 85 ? 13.652 19.202 5.752 1.00 56.25 85 MET A C 1
ATOM 666 O O . MET A 1 85 ? 14.434 19.250 6.697 1.00 56.25 85 MET A O 1
ATOM 670 N N . ALA A 1 86 ? 12.678 20.107 5.600 1.00 57.94 86 ALA A N 1
ATOM 671 C CA . ALA A 1 86 ? 12.473 21.235 6.512 1.00 57.94 86 ALA A CA 1
ATOM 672 C C . ALA A 1 86 ? 12.246 20.804 7.976 1.00 57.94 86 ALA A C 1
ATOM 674 O O . ALA A 1 86 ? 12.733 21.470 8.886 1.00 57.94 86 ALA A O 1
ATOM 675 N N . HIS A 1 87 ? 11.589 19.665 8.222 1.00 58.47 87 HIS A N 1
ATOM 676 C CA . HIS A 1 87 ? 11.370 19.144 9.580 1.00 58.47 87 HIS A CA 1
ATOM 677 C C . HIS A 1 87 ? 12.648 18.560 10.205 1.00 58.47 87 HIS A C 1
ATOM 679 O O . HIS A 1 87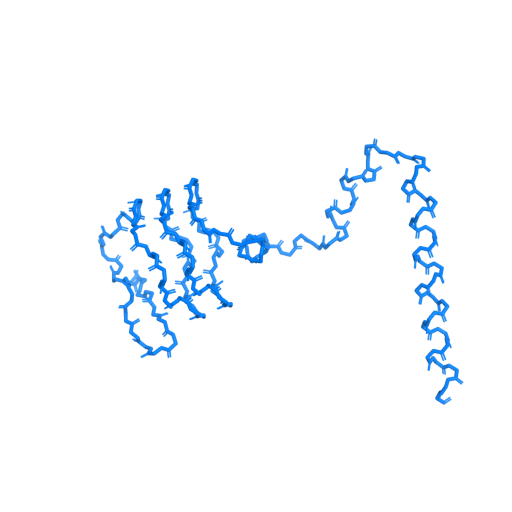 ? 12.854 18.684 11.410 1.00 58.47 87 HIS A O 1
ATOM 685 N N . ILE A 1 88 ? 13.534 17.976 9.389 1.00 55.09 88 ILE A N 1
ATOM 686 C CA . ILE A 1 88 ? 14.848 17.473 9.825 1.00 55.09 88 ILE A CA 1
ATOM 687 C C . ILE A 1 88 ? 15.792 18.647 10.147 1.00 55.09 88 ILE A C 1
ATOM 689 O O . ILE A 1 88 ? 16.583 18.575 11.086 1.00 55.09 88 ILE A O 1
ATOM 693 N N . LEU A 1 89 ? 15.669 19.761 9.418 1.00 53.44 89 LEU A N 1
ATOM 694 C CA . LEU A 1 89 ? 16.483 20.967 9.612 1.00 53.44 89 LEU A CA 1
ATOM 695 C C . LEU A 1 89 ? 16.145 21.729 10.903 1.00 53.44 89 LEU A C 1
ATOM 697 O O . LEU A 1 89 ? 17.049 22.272 11.536 1.00 53.44 89 LEU A O 1
ATOM 701 N N . ILE A 1 90 ? 14.879 21.729 11.335 1.00 58.34 90 ILE A N 1
ATOM 702 C CA . ILE A 1 90 ? 14.448 22.428 12.561 1.00 58.34 90 ILE A CA 1
ATOM 703 C C . ILE A 1 90 ? 15.015 21.756 13.832 1.00 58.34 90 ILE A C 1
ATOM 705 O O . ILE A 1 90 ? 15.189 22.423 14.849 1.00 58.34 90 ILE A O 1
ATOM 709 N N . GLY A 1 91 ? 15.388 20.470 13.770 1.00 52.38 91 GLY A N 1
ATOM 710 C CA . GLY A 1 91 ? 15.981 19.729 14.894 1.00 52.38 91 GLY A CA 1
ATOM 711 C C . GLY A 1 91 ? 17.518 19.685 14.946 1.00 52.38 91 GLY A C 1
ATOM 712 O O . GLY A 1 91 ? 18.069 19.155 15.906 1.00 52.38 91 GLY A O 1
ATOM 713 N N . GLY A 1 92 ? 18.229 20.213 13.942 1.00 52.62 92 GLY A N 1
ATOM 714 C CA . GLY A 1 92 ? 19.674 19.992 13.770 1.00 52.62 92 GLY A CA 1
ATOM 715 C C . GLY A 1 92 ? 20.401 21.179 13.141 1.00 52.62 92 GLY A C 1
ATOM 716 O O . GLY A 1 92 ? 21.042 21.043 12.098 1.00 52.62 92 GLY A O 1
ATOM 717 N N . ALA A 1 93 ? 20.301 22.349 13.773 1.00 51.25 93 ALA A N 1
ATOM 718 C CA . ALA A 1 93 ? 20.663 23.649 13.199 1.00 51.25 93 ALA A CA 1
ATOM 719 C C . ALA A 1 93 ? 22.137 23.839 12.757 1.00 51.25 93 ALA A C 1
ATOM 721 O O . ALA A 1 93 ? 22.433 24.832 12.101 1.00 51.25 93 ALA A O 1
ATOM 722 N N . VAL A 1 94 ? 23.069 22.919 13.050 1.00 51.22 94 VAL A N 1
ATOM 723 C CA . VAL A 1 94 ? 24.504 23.096 12.718 1.00 51.22 94 VAL A CA 1
ATOM 724 C C . VAL A 1 94 ? 24.982 22.210 11.557 1.00 51.22 94 VAL A C 1
ATOM 726 O O . VAL A 1 94 ? 25.796 22.649 10.749 1.00 51.22 94 VAL A O 1
ATOM 729 N N . ILE A 1 95 ? 24.456 20.989 11.410 1.00 56.31 95 ILE A N 1
ATOM 730 C CA . ILE A 1 95 ? 24.891 20.047 10.355 1.00 56.31 95 ILE A CA 1
ATOM 731 C C . ILE A 1 95 ? 24.070 20.239 9.068 1.00 56.31 95 ILE A C 1
ATOM 733 O O . ILE A 1 95 ? 24.577 20.061 7.964 1.00 56.31 95 ILE A O 1
ATOM 737 N N . GLY A 1 96 ? 22.807 20.658 9.184 1.00 55.59 96 GLY A N 1
ATOM 738 C CA . GLY A 1 96 ? 21.929 20.849 8.027 1.00 55.59 96 GLY A CA 1
ATOM 739 C C . GLY A 1 96 ? 22.332 22.014 7.115 1.00 55.59 96 GLY A C 1
ATOM 740 O O . GLY A 1 96 ? 22.215 21.911 5.895 1.00 55.59 96 GLY A O 1
ATOM 741 N N . LEU A 1 97 ? 22.846 23.107 7.690 1.00 55.50 97 LEU A N 1
ATOM 742 C CA . LEU A 1 97 ? 23.191 24.322 6.944 1.00 55.50 97 LEU A CA 1
ATOM 743 C C . LEU A 1 97 ? 24.415 24.117 6.035 1.00 55.50 97 LEU A C 1
ATOM 745 O O . LEU A 1 97 ? 24.434 24.586 4.894 1.00 55.50 97 LEU A O 1
ATOM 749 N N . SER A 1 98 ? 25.417 23.372 6.513 1.00 61.62 98 SER A N 1
ATOM 750 C CA . SER A 1 98 ? 26.613 23.034 5.735 1.00 61.62 98 SER A CA 1
ATOM 751 C C . SER A 1 98 ? 26.276 22.084 4.586 1.00 61.62 98 SER A C 1
ATOM 753 O O . SER A 1 98 ? 26.660 22.337 3.446 1.00 61.62 98 SER A O 1
ATOM 755 N N . VAL A 1 99 ? 25.469 21.054 4.845 1.00 60.78 99 VAL A N 1
ATOM 756 C CA . VAL A 1 99 ? 25.027 20.095 3.823 1.00 60.78 99 VAL A CA 1
ATOM 757 C C . VAL A 1 99 ? 24.135 20.766 2.768 1.00 60.78 99 VAL A C 1
ATOM 759 O O . VAL A 1 99 ? 24.338 20.551 1.575 1.00 60.78 99 VAL A O 1
ATOM 762 N N . TYR A 1 100 ? 23.204 21.640 3.169 1.00 63.66 100 TYR A N 1
ATOM 763 C CA . TYR A 1 100 ? 22.353 22.397 2.239 1.00 63.66 100 TYR A CA 1
ATOM 764 C C . TYR A 1 100 ? 23.167 23.310 1.314 1.00 63.66 100 TYR A C 1
ATOM 766 O O . TYR A 1 100 ? 22.942 23.334 0.103 1.00 63.66 100 TYR A O 1
ATOM 774 N N . THR A 1 101 ? 24.154 24.018 1.869 1.00 66.31 101 THR A N 1
ATOM 775 C CA . THR A 1 101 ? 25.035 24.895 1.086 1.00 66.31 101 THR A CA 1
ATOM 776 C C . THR A 1 101 ? 25.829 24.092 0.052 1.00 66.31 101 THR A C 1
ATOM 778 O O . THR A 1 101 ? 25.961 24.530 -1.091 1.00 66.31 101 THR A O 1
ATOM 781 N N . ILE A 1 102 ? 26.290 22.887 0.408 1.00 72.44 102 ILE A N 1
ATOM 782 C CA . ILE A 1 102 ? 27.014 21.984 -0.499 1.00 72.44 102 ILE A CA 1
ATOM 783 C C . ILE A 1 102 ? 26.118 21.508 -1.649 1.00 72.44 102 ILE A C 1
ATOM 785 O O . ILE A 1 102 ? 26.512 21.630 -2.808 1.00 72.44 102 ILE A O 1
ATOM 789 N N . TYR A 1 103 ? 24.903 21.026 -1.362 1.00 68.69 103 TYR A N 1
ATOM 790 C CA . TYR A 1 103 ? 23.971 20.575 -2.405 1.00 68.69 103 TYR A CA 1
ATOM 791 C C . TYR A 1 103 ? 23.560 21.705 -3.349 1.00 68.69 103 TYR A C 1
ATOM 793 O O . TYR A 1 103 ? 23.528 21.506 -4.562 1.00 68.69 103 TYR A O 1
ATOM 801 N N . ASN A 1 104 ? 23.286 22.895 -2.811 1.00 74.25 104 ASN A N 1
ATOM 802 C CA . ASN A 1 104 ? 22.902 24.039 -3.628 1.00 74.25 104 ASN A CA 1
ATOM 803 C C . ASN A 1 104 ? 24.064 24.495 -4.527 1.00 74.25 104 ASN A C 1
ATOM 805 O O . ASN A 1 104 ? 23.881 24.732 -5.718 1.00 74.25 104 ASN A O 1
ATOM 809 N N . THR A 1 105 ? 25.286 24.529 -3.985 1.00 76.38 105 THR A N 1
ATOM 810 C CA . THR A 1 105 ? 26.489 24.900 -4.747 1.00 76.38 105 THR A CA 1
ATOM 811 C C . THR A 1 105 ? 26.802 23.875 -5.842 1.00 76.38 105 THR A C 1
ATOM 813 O O . THR A 1 105 ? 27.058 24.260 -6.980 1.00 76.38 105 THR A O 1
ATOM 816 N N . LEU A 1 106 ? 26.709 22.572 -5.550 1.00 75.88 106 LEU A N 1
ATOM 817 C CA . LEU A 1 106 ? 26.878 21.506 -6.548 1.00 75.88 106 LEU A CA 1
ATOM 818 C C . LEU A 1 106 ? 25.803 21.560 -7.641 1.00 75.88 106 LEU A C 1
ATOM 820 O O . LEU A 1 106 ? 26.121 21.393 -8.816 1.00 75.88 106 LEU A O 1
ATOM 824 N N . GLY A 1 107 ? 24.549 21.833 -7.271 1.00 79.81 107 GLY A N 1
ATOM 825 C CA . GLY A 1 107 ? 23.447 21.985 -8.221 1.00 79.81 107 GLY A CA 1
ATOM 826 C C . GLY A 1 107 ? 23.662 23.151 -9.188 1.00 79.81 107 GLY A C 1
ATOM 827 O O . GLY A 1 107 ? 23.495 22.986 -10.396 1.00 79.81 107 GLY A O 1
ATOM 828 N N . ILE A 1 108 ? 24.106 24.303 -8.673 1.00 79.81 108 ILE A N 1
ATOM 829 C CA . ILE A 1 108 ? 24.447 25.481 -9.484 1.00 79.81 108 ILE A CA 1
ATOM 830 C C . ILE A 1 108 ? 25.620 25.174 -10.425 1.00 79.81 108 ILE A C 1
ATOM 832 O O . ILE A 1 108 ? 25.554 25.513 -11.604 1.00 79.81 108 ILE A O 1
ATOM 836 N N . ILE A 1 109 ? 26.665 24.492 -9.943 1.00 75.06 109 ILE A N 1
ATOM 837 C CA . ILE A 1 109 ? 27.828 24.114 -10.762 1.00 75.06 109 ILE A CA 1
ATOM 838 C C . ILE A 1 109 ? 27.416 23.180 -11.903 1.00 75.06 109 ILE A C 1
ATOM 840 O O . ILE A 1 109 ? 27.753 23.441 -13.055 1.00 75.06 109 ILE A O 1
ATOM 844 N N . ILE A 1 110 ? 26.646 22.127 -11.615 1.00 77.88 110 ILE A N 1
ATOM 845 C CA . ILE A 1 110 ? 26.168 21.184 -12.638 1.00 77.88 110 ILE A CA 1
ATOM 846 C C . ILE A 1 110 ? 25.306 21.907 -13.680 1.00 77.88 110 ILE A C 1
ATOM 848 O O . ILE A 1 110 ? 25.466 21.687 -14.880 1.00 77.88 110 ILE A O 1
ATOM 852 N N . TRP A 1 111 ? 24.426 22.809 -13.244 1.00 75.19 111 TRP A N 1
ATOM 853 C CA . TRP A 1 111 ? 23.590 23.600 -14.145 1.00 75.19 111 TRP A CA 1
ATOM 854 C C . TRP A 1 111 ? 24.417 24.518 -15.059 1.00 75.19 111 TRP A C 1
ATOM 856 O O . TRP A 1 111 ? 24.174 24.559 -16.265 1.00 75.19 111 TRP A O 1
ATOM 866 N N . LEU A 1 112 ? 25.441 25.186 -14.521 1.00 75.00 112 LEU A N 1
ATOM 867 C CA . LEU A 1 112 ? 26.359 26.021 -15.303 1.00 75.00 112 LEU A CA 1
ATOM 868 C C . LEU A 1 112 ? 27.217 25.206 -16.280 1.00 75.00 112 LEU A C 1
ATOM 870 O O . LEU A 1 112 ? 27.459 25.655 -17.402 1.00 75.00 112 LEU A O 1
ATOM 874 N N . MET A 1 113 ? 27.641 23.998 -15.896 1.00 76.81 113 MET A N 1
ATOM 875 C CA . MET A 1 113 ? 28.367 23.089 -16.789 1.00 76.81 113 MET A CA 1
ATOM 876 C C . MET A 1 113 ? 27.495 22.661 -17.971 1.00 76.81 113 MET A C 1
ATOM 878 O O . MET A 1 113 ? 27.959 22.681 -19.105 1.00 76.81 113 MET A O 1
ATOM 882 N N . ILE A 1 114 ? 26.221 22.342 -17.734 1.00 75.62 114 ILE A N 1
ATOM 883 C CA . ILE A 1 114 ? 25.269 21.991 -18.798 1.00 75.62 114 ILE A CA 1
ATOM 884 C C . ILE A 1 114 ? 24.993 23.195 -19.713 1.00 75.62 114 ILE A C 1
ATOM 886 O O . ILE A 1 114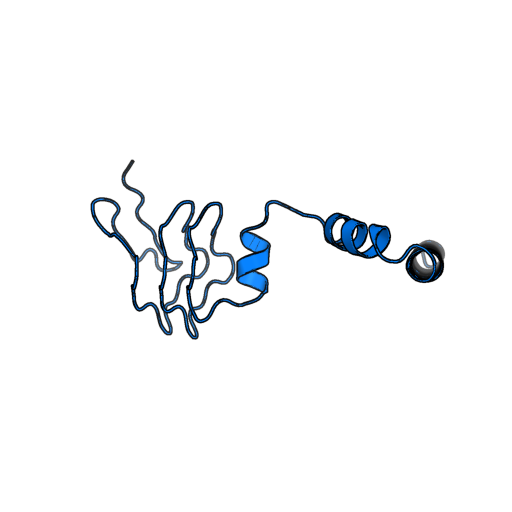 ? 24.872 23.028 -20.926 1.00 75.62 114 ILE A O 1
ATOM 890 N N . LEU A 1 115 ? 24.912 24.406 -19.154 1.00 77.38 115 LEU A N 1
ATOM 891 C CA . LEU A 1 115 ? 24.687 25.634 -19.920 1.00 77.38 115 LEU A CA 1
ATOM 892 C C . LEU A 1 115 ? 25.882 26.003 -20.815 1.00 77.38 115 LEU A C 1
ATOM 894 O O . LEU A 1 115 ? 25.677 26.549 -21.891 1.00 77.38 115 LEU A O 1
ATOM 898 N N . SER A 1 116 ? 27.107 25.669 -20.398 1.00 67.25 116 SER A N 1
ATOM 899 C CA . SER A 1 116 ? 28.347 25.975 -21.134 1.00 67.25 116 SER A CA 1
ATOM 900 C C . SER A 1 116 ? 28.671 24.979 -22.260 1.00 67.25 116 SER A C 1
ATOM 902 O O . SER A 1 116 ? 29.633 25.179 -22.993 1.00 67.25 116 SER A O 1
ATOM 904 N N . ILE A 1 117 ? 27.900 23.890 -22.378 1.00 68.19 117 ILE A N 1
ATOM 905 C CA . ILE A 1 117 ? 28.042 22.854 -23.422 1.00 68.19 117 ILE A CA 1
ATOM 906 C C . ILE A 1 117 ? 27.044 23.092 -24.586 1.00 68.19 117 ILE A C 1
ATOM 908 O O . ILE A 1 117 ? 26.964 22.293 -25.518 1.00 68.19 117 ILE A O 1
ATOM 912 N N . LYS A 1 118 ? 26.286 24.197 -24.562 1.00 49.81 118 LYS A N 1
ATOM 913 C CA . LYS A 1 118 ? 25.400 24.635 -25.653 1.00 49.81 118 LYS A CA 1
ATOM 914 C C . LYS A 1 118 ? 25.987 25.783 -26.459 1.00 49.81 118 LYS A C 1
ATOM 916 O O . LYS A 1 118 ? 26.677 26.629 -25.854 1.00 49.81 118 LYS A O 1
#